Protein AF-A0A5N8Z5X1-F1 (afdb_monomer_lite)

Radius of gyration: 10.26 Å; chains: 1; bounding box: 24×12×30 Å

Sequence (49 aa):
GFDARVFVRKAAEIIGGGGGGRPELAQAGGKLPEMIDLAIDSIYSSIQL

Foldseek 3Di:
DAQVQVLQQQLQVQQAHGKDDGRVDIHHDHDRPVRNVVSVVVSVVVDDD

Structure (mmCIF, N/CA/C/O backbone):
data_AF-A0A5N8Z5X1-F1
#
_entry.id   AF-A0A5N8Z5X1-F1
#
loop_
_atom_site.group_PDB
_atom_site.id
_atom_site.type_symbol
_atom_site.label_atom_id
_atom_site.label_alt_id
_atom_site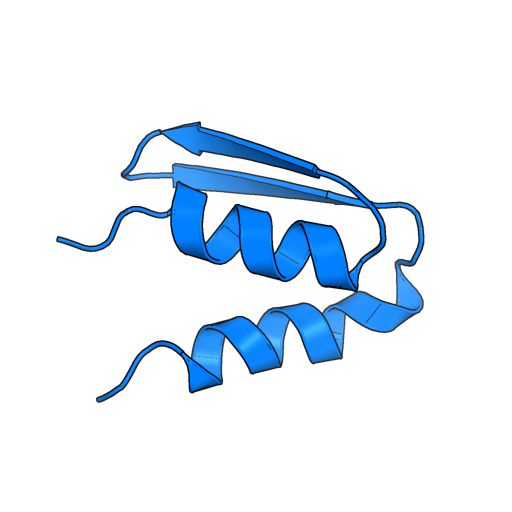.label_comp_id
_atom_site.label_asym_id
_atom_site.label_entity_id
_atom_site.label_seq_id
_atom_site.pdbx_PDB_ins_code
_atom_site.Cartn_x
_atom_site.Cartn_y
_atom_site.Cartn_z
_atom_site.occupancy
_atom_site.B_iso_or_equiv
_atom_site.auth_seq_id
_atom_site.auth_comp_id
_atom_site.auth_asym_id
_atom_site.auth_atom_id
_atom_site.pdbx_PDB_model_num
ATOM 1 N N . GLY A 1 1 ? 8.496 -4.317 -16.643 1.00 83.12 1 GLY A N 1
ATOM 2 C CA . GLY A 1 1 ? 8.037 -5.086 -15.472 1.00 83.12 1 GLY A CA 1
ATOM 3 C C . GLY A 1 1 ? 7.292 -4.155 -14.544 1.00 83.12 1 GLY A C 1
ATOM 4 O O . GLY A 1 1 ? 7.551 -2.959 -14.590 1.00 83.12 1 GLY A O 1
ATOM 5 N N . PHE A 1 2 ? 6.361 -4.679 -13.757 1.00 90.31 2 PHE A N 1
ATOM 6 C CA . PHE A 1 2 ? 5.623 -3.904 -12.760 1.00 90.31 2 PHE A CA 1
ATOM 7 C C . PHE A 1 2 ? 6.502 -3.614 -11.532 1.00 90.31 2 PHE A C 1
ATOM 9 O O . PHE A 1 2 ? 7.286 -4.471 -11.137 1.00 90.31 2 PHE A O 1
ATOM 16 N N . ASP A 1 3 ? 6.380 -2.421 -10.939 1.00 95.00 3 ASP A N 1
ATOM 17 C CA . ASP A 1 3 ? 7.003 -2.088 -9.649 1.00 95.00 3 ASP A CA 1
ATOM 18 C C . ASP A 1 3 ? 5.975 -2.291 -8.530 1.00 95.00 3 ASP A C 1
ATOM 20 O O . ASP A 1 3 ? 5.052 -1.487 -8.369 1.00 95.00 3 ASP A O 1
ATOM 24 N N . ALA A 1 4 ? 6.133 -3.362 -7.749 1.00 95.75 4 ALA A N 1
ATOM 25 C CA . ALA A 1 4 ? 5.224 -3.736 -6.667 1.00 95.75 4 ALA A CA 1
ATOM 26 C C . ALA A 1 4 ? 4.998 -2.598 -5.657 1.00 95.75 4 ALA A C 1
ATOM 28 O O . ALA A 1 4 ? 3.907 -2.470 -5.100 1.00 95.75 4 ALA A O 1
ATOM 29 N N . ARG A 1 5 ? 5.989 -1.718 -5.449 1.00 96.81 5 ARG A N 1
ATOM 30 C CA . ARG A 1 5 ? 5.896 -0.610 -4.484 1.00 96.81 5 ARG A CA 1
ATOM 31 C C . ARG A 1 5 ? 4.817 0.399 -4.8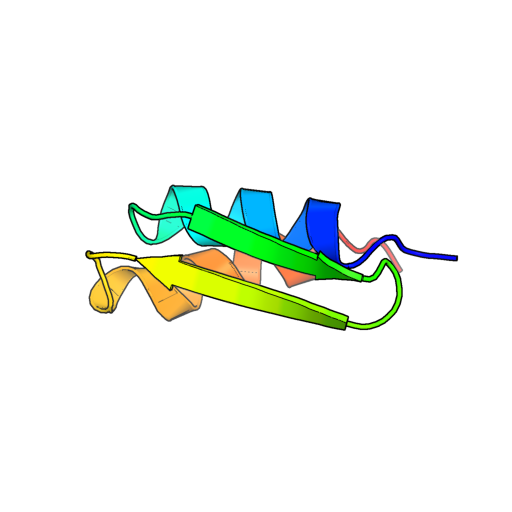67 1.00 96.81 5 ARG A C 1
ATOM 33 O O . ARG A 1 5 ? 4.219 0.998 -3.975 1.00 96.81 5 ARG A O 1
ATOM 40 N N . VAL A 1 6 ? 4.563 0.584 -6.165 1.00 95.88 6 VAL A N 1
ATOM 41 C CA . VAL A 1 6 ? 3.542 1.516 -6.669 1.00 95.88 6 VAL A CA 1
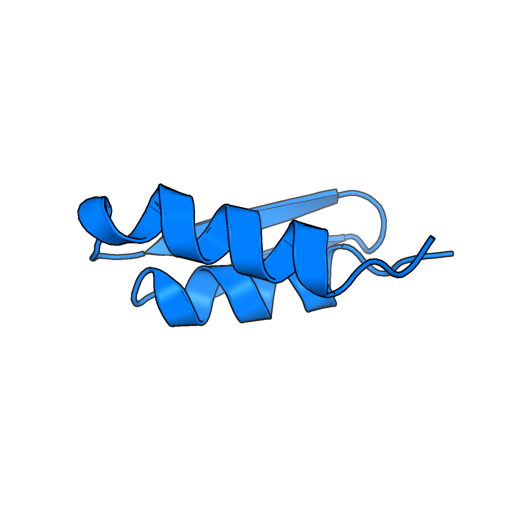ATOM 42 C C . VAL A 1 6 ? 2.145 1.038 -6.274 1.00 95.88 6 VAL A C 1
ATOM 44 O O . VAL A 1 6 ? 1.376 1.798 -5.687 1.00 95.88 6 VAL A O 1
ATOM 47 N N . PHE A 1 7 ? 1.841 -0.237 -6.519 1.00 95.44 7 PHE A N 1
ATOM 48 C CA . PHE A 1 7 ? 0.546 -0.840 -6.183 1.00 95.44 7 PHE A CA 1
ATOM 49 C C . PHE A 1 7 ? 0.318 -0.885 -4.674 1.00 95.44 7 PHE A C 1
ATOM 51 O O . PHE A 1 7 ? -0.739 -0.501 -4.177 1.00 95.44 7 PHE A O 1
ATOM 58 N N . VAL A 1 8 ? 1.346 -1.297 -3.935 1.00 96.00 8 VAL A N 1
ATOM 59 C CA . VAL A 1 8 ? 1.278 -1.459 -2.485 1.00 96.00 8 VAL A CA 1
ATOM 60 C C . VAL A 1 8 ? 1.115 -0.120 -1.765 1.00 96.00 8 VAL A C 1
ATOM 62 O O . VAL A 1 8 ? 0.342 -0.056 -0.815 1.00 96.00 8 VAL A O 1
ATOM 65 N N . ARG A 1 9 ? 1.763 0.968 -2.213 1.00 96.62 9 ARG A N 1
ATOM 66 C CA . ARG A 1 9 ? 1.525 2.307 -1.635 1.00 96.62 9 ARG A CA 1
ATOM 67 C C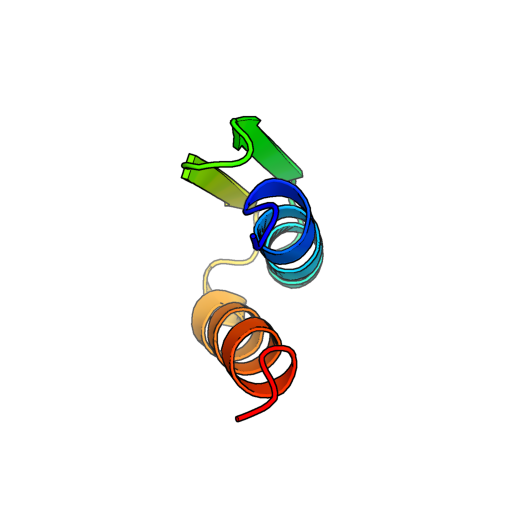 . ARG A 1 9 ? 0.082 2.760 -1.821 1.00 96.62 9 ARG A C 1
ATOM 69 O O . ARG A 1 9 ? -0.521 3.223 -0.861 1.00 96.62 9 ARG A O 1
ATOM 76 N N . LYS A 1 10 ? -0.477 2.571 -3.019 1.00 95.44 10 LYS A N 1
ATOM 77 C CA . LYS A 1 10 ? -1.868 2.937 -3.312 1.00 95.44 10 LYS A CA 1
ATOM 78 C C . LYS A 1 10 ? -2.856 2.167 -2.427 1.00 95.44 10 LYS A C 1
ATOM 80 O O . LYS A 1 10 ? -3.757 2.766 -1.851 1.00 95.44 10 LYS A O 1
ATOM 85 N N . ALA A 1 11 ? -2.657 0.859 -2.264 1.00 96.88 11 ALA A N 1
ATOM 86 C CA . ALA A 1 11 ? -3.471 0.054 -1.355 1.00 96.88 11 ALA A CA 1
ATOM 87 C C . ALA A 1 11 ? -3.280 0.442 0.119 1.00 96.88 11 ALA A C 1
ATOM 89 O O . ALA A 1 11 ? -4.256 0.503 0.862 1.00 96.88 11 ALA A O 1
ATOM 90 N N . ALA A 1 12 ? -2.048 0.747 0.542 1.00 97.94 12 ALA A N 1
ATOM 91 C CA . ALA A 1 12 ? -1.752 1.164 1.910 1.00 97.94 12 ALA A CA 1
ATOM 92 C C . ALA A 1 12 ? -2.484 2.457 2.305 1.00 97.94 12 ALA A C 1
ATOM 94 O O . ALA A 1 12 ? -2.963 2.564 3.431 1.00 97.94 12 ALA A O 1
ATOM 95 N N . GLU A 1 13 ? -2.609 3.411 1.380 1.00 97.88 13 GLU A N 1
ATOM 96 C CA . GLU A 1 13 ? -3.366 4.649 1.596 1.00 97.88 13 GLU A CA 1
ATOM 97 C C . GLU A 1 13 ? -4.857 4.366 1.851 1.00 97.88 13 GLU A C 1
ATOM 99 O O . GLU A 1 13 ? -5.440 4.957 2.760 1.00 97.88 13 GLU A O 1
ATOM 104 N N . ILE A 1 14 ? -5.454 3.403 1.135 1.00 98.06 14 ILE A N 1
ATOM 105 C CA . ILE A 1 14 ? -6.863 2.997 1.306 1.00 98.06 14 ILE A CA 1
ATOM 106 C C . ILE A 1 14 ? -7.114 2.392 2.694 1.00 98.06 14 ILE A C 1
ATOM 108 O O . ILE A 1 14 ? -8.108 2.723 3.337 1.00 98.06 14 ILE A O 1
ATOM 112 N N . ILE A 1 15 ? -6.198 1.555 3.191 1.00 98.19 15 ILE A N 1
ATOM 113 C CA . ILE A 1 15 ? -6.288 0.969 4.543 1.00 98.19 15 ILE A CA 1
ATOM 114 C C . ILE A 1 15 ? -5.742 1.897 5.647 1.00 98.19 15 ILE A C 1
ATOM 116 O O . ILE A 1 15 ? -5.550 1.469 6.788 1.00 98.19 15 ILE A O 1
ATOM 120 N N . GLY A 1 16 ? -5.471 3.170 5.340 1.00 98.00 16 GLY A N 1
ATOM 121 C CA . GLY A 1 16 ? -5.038 4.172 6.317 1.00 98.00 16 GLY A CA 1
ATOM 122 C C . GLY A 1 16 ? -3.643 3.917 6.894 1.00 98.00 16 GLY A C 1
ATOM 123 O O . GLY A 1 16 ? -3.442 4.016 8.109 1.00 98.00 16 GLY A O 1
ATOM 124 N N . GLY A 1 17 ? -2.678 3.546 6.054 1.00 97.75 17 GLY A N 1
ATOM 125 C CA . GLY A 1 17 ? -1.307 3.281 6.476 1.00 97.75 17 GLY A CA 1
ATOM 126 C C . GLY A 1 17 ? -0.253 3.489 5.393 1.00 97.75 17 GLY A C 1
ATOM 127 O O . GLY A 1 17 ? -0.324 4.427 4.605 1.00 97.75 17 GLY A O 1
ATOM 128 N N . GLY A 1 18 ? 0.785 2.654 5.419 1.00 97.56 18 GLY A N 1
ATOM 129 C CA . GLY A 1 18 ? 1.970 2.783 4.574 1.00 97.56 18 GLY A CA 1
ATOM 130 C C . GLY A 1 18 ? 2.489 1.430 4.094 1.00 97.56 18 GLY A C 1
ATOM 131 O O . GLY A 1 18 ? 2.021 0.373 4.513 1.00 97.56 18 GLY A O 1
ATOM 132 N N . GLY A 1 19 ? 3.468 1.457 3.195 1.00 95.38 19 GLY A N 1
ATOM 133 C CA . GLY A 1 19 ? 4.026 0.239 2.622 1.00 95.38 19 GLY A CA 1
ATOM 134 C C . GLY A 1 19 ? 5.363 0.460 1.929 1.00 95.38 19 GLY A C 1
ATOM 135 O O . GLY A 1 19 ? 5.734 1.589 1.598 1.00 95.38 19 GLY A O 1
ATOM 136 N N . GLY A 1 20 ? 6.094 -0.633 1.722 1.00 96.44 20 GLY A N 1
ATOM 137 C CA . GLY A 1 20 ? 7.438 -0.624 1.154 1.00 96.44 20 GLY A CA 1
ATOM 138 C C . GLY A 1 20 ? 7.937 -2.017 0.780 1.00 96.44 20 GLY A C 1
ATOM 139 O O . GLY A 1 20 ? 7.236 -3.013 0.941 1.00 96.44 20 GLY A O 1
ATOM 140 N N . GLY A 1 21 ? 9.153 -2.081 0.243 1.00 96.38 21 GLY A N 1
ATOM 141 C CA . GLY A 1 21 ? 9.778 -3.318 -0.219 1.00 96.38 21 GLY A CA 1
ATOM 142 C C . GLY A 1 21 ? 10.667 -3.082 -1.433 1.00 96.38 21 GLY A C 1
ATOM 143 O O . GLY A 1 21 ? 11.211 -1.990 -1.616 1.00 96.38 21 GLY A O 1
ATOM 144 N N . ARG A 1 22 ? 10.804 -4.107 -2.266 1.00 96.69 22 ARG A N 1
ATOM 145 C CA . ARG A 1 22 ? 11.551 -4.093 -3.525 1.00 96.69 22 ARG A CA 1
ATOM 146 C C . ARG A 1 22 ? 10.590 -4.066 -4.726 1.00 96.69 22 ARG A C 1
ATOM 148 O O . ARG A 1 22 ? 9.413 -4.381 -4.552 1.00 96.69 22 ARG A O 1
ATOM 155 N N . PRO A 1 23 ? 11.051 -3.694 -5.934 1.00 96.38 23 PRO A N 1
ATOM 156 C CA . PRO A 1 23 ? 10.211 -3.706 -7.136 1.00 96.38 23 PRO A CA 1
ATOM 157 C C . PRO A 1 23 ? 9.512 -5.047 -7.405 1.00 96.38 23 PRO A C 1
ATOM 159 O O . PRO A 1 23 ? 8.398 -5.067 -7.912 1.00 96.38 23 PRO A O 1
ATOM 162 N N . GLU A 1 24 ? 10.147 -6.154 -7.033 1.00 95.94 24 GLU A N 1
ATOM 163 C CA . GLU A 1 24 ? 9.646 -7.520 -7.181 1.00 95.94 24 GLU A CA 1
ATOM 164 C C . GLU A 1 24 ? 8.707 -7.973 -6.051 1.00 95.94 24 GLU A C 1
ATOM 166 O O . GLU A 1 24 ? 7.905 -8.882 -6.254 1.00 95.94 24 GLU A O 1
ATOM 171 N N . LEU A 1 25 ? 8.791 -7.356 -4.867 1.00 96.44 25 LEU A N 1
ATOM 172 C CA . LEU A 1 25 ? 7.984 -7.721 -3.703 1.00 96.44 25 LEU A CA 1
ATOM 173 C C . LEU A 1 25 ? 7.851 -6.549 -2.730 1.00 96.44 25 LEU A C 1
ATOM 175 O O . LEU A 1 25 ? 8.847 -6.062 -2.192 1.00 96.44 25 LEU A O 1
ATOM 179 N N . ALA A 1 26 ? 6.617 -6.154 -2.430 1.00 97.06 26 ALA A N 1
ATOM 180 C CA . ALA A 1 26 ? 6.311 -5.106 -1.463 1.00 97.06 26 ALA A CA 1
ATOM 181 C C . ALA A 1 26 ? 5.150 -5.510 -0.541 1.00 97.06 26 ALA A C 1
ATOM 183 O O . ALA A 1 26 ? 4.372 -6.405 -0.864 1.00 97.06 26 ALA A O 1
ATOM 184 N N . GLN A 1 27 ? 5.055 -4.857 0.618 1.00 96.50 27 GLN A N 1
ATOM 185 C CA . GLN A 1 27 ? 4.046 -5.108 1.651 1.00 96.50 27 GLN A CA 1
ATOM 186 C C . GLN A 1 27 ? 3.424 -3.798 2.149 1.00 96.50 27 GLN A C 1
ATOM 188 O O . GLN A 1 27 ? 4.108 -2.775 2.235 1.00 96.50 27 GLN A O 1
ATOM 193 N N . ALA A 1 28 ? 2.130 -3.844 2.474 1.00 95.69 28 ALA A N 1
ATOM 194 C CA . ALA A 1 28 ? 1.346 -2.741 3.028 1.00 95.69 28 ALA A CA 1
ATOM 195 C C . ALA A 1 28 ? 0.779 -3.124 4.398 1.00 95.69 28 ALA A C 1
ATOM 197 O O . ALA A 1 28 ? 0.507 -4.294 4.661 1.00 95.69 28 ALA A O 1
ATOM 198 N N . GLY A 1 29 ? 0.555 -2.121 5.241 1.00 95.81 29 GLY A N 1
ATOM 199 C CA . GLY A 1 29 ? -0.211 -2.241 6.476 1.00 95.81 29 GLY A CA 1
ATOM 200 C C . GLY A 1 29 ? -0.880 -0.914 6.818 1.00 95.81 29 GLY A C 1
ATOM 201 O O . GLY A 1 29 ? -0.405 0.144 6.407 1.00 95.81 29 GLY A O 1
ATOM 202 N N . GLY A 1 30 ? -1.976 -0.958 7.572 1.00 97.31 30 GLY A N 1
ATOM 203 C CA . GLY A 1 30 ? -2.736 0.232 7.941 1.00 97.31 30 GLY A CA 1
ATOM 204 C C . GLY A 1 30 ? -3.715 -0.008 9.081 1.00 97.31 30 GLY A C 1
ATOM 205 O O . GLY A 1 30 ? -3.798 -1.109 9.621 1.00 97.31 30 GLY A O 1
ATOM 206 N N . LYS A 1 31 ? -4.392 1.064 9.495 1.00 98.56 31 LYS A N 1
ATOM 207 C CA . LYS A 1 31 ? -5.255 1.089 10.686 1.00 98.56 31 LYS A CA 1
ATOM 208 C C . LYS A 1 31 ? -6.712 0.713 10.409 1.00 98.56 31 LYS A C 1
ATOM 210 O O . LYS A 1 31 ? -7.454 0.562 11.372 1.00 98.56 31 LYS A O 1
ATOM 215 N N . LEU A 1 32 ? -7.101 0.591 9.140 1.00 98.31 32 LEU A N 1
ATOM 216 C CA . LEU A 1 32 ? -8.471 0.321 8.697 1.00 98.31 32 LEU A CA 1
ATOM 217 C C . LEU A 1 32 ? -8.554 -1.081 8.065 1.00 98.31 32 LEU A C 1
ATOM 219 O O . LEU A 1 32 ? -8.605 -1.195 6.836 1.00 98.31 32 LEU A O 1
ATOM 223 N N . PRO A 1 33 ? -8.485 -2.168 8.860 1.00 96.88 33 PRO A N 1
ATOM 224 C CA . PRO A 1 33 ? -8.557 -3.533 8.335 1.00 96.88 33 PRO A CA 1
ATOM 225 C C . PRO A 1 33 ? -9.856 -3.817 7.565 1.00 96.88 33 PRO A C 1
ATOM 227 O O . PRO A 1 33 ? -9.854 -4.635 6.652 1.00 96.88 33 PRO A O 1
ATOM 230 N N . GLU A 1 34 ? -10.945 -3.117 7.879 1.00 98.44 34 GLU A N 1
ATOM 231 C CA . GLU A 1 34 ? -12.235 -3.200 7.189 1.00 98.44 34 GLU A CA 1
ATOM 232 C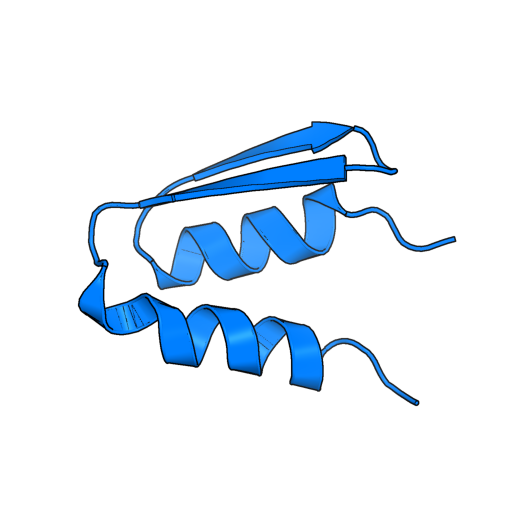 C . GLU A 1 34 ? -12.190 -2.724 5.727 1.00 98.44 34 GLU A C 1
ATOM 234 O O . GLU A 1 34 ? -13.077 -3.054 4.947 1.00 98.44 34 GLU A O 1
ATOM 239 N N . MET A 1 35 ? -11.148 -1.984 5.334 1.00 98.25 35 MET A N 1
ATOM 240 C CA . MET A 1 35 ? -10.968 -1.462 3.974 1.00 98.25 35 MET A CA 1
ATOM 241 C C . MET A 1 35 ? -10.128 -2.389 3.078 1.00 98.25 35 MET A C 1
ATOM 243 O O . MET A 1 35 ? -9.793 -2.013 1.952 1.00 98.25 35 MET A O 1
ATOM 247 N N . ILE A 1 36 ? -9.750 -3.580 3.562 1.00 96.62 36 ILE A N 1
ATOM 248 C CA . ILE A 1 36 ? -8.828 -4.483 2.857 1.00 96.62 36 ILE A CA 1
ATOM 249 C C . ILE A 1 36 ? -9.357 -4.925 1.488 1.00 96.62 36 ILE A C 1
ATOM 251 O O . ILE A 1 36 ? -8.595 -4.922 0.521 1.00 96.62 36 ILE A O 1
ATOM 255 N N . ASP A 1 37 ? -10.653 -5.218 1.382 1.00 97.75 37 ASP A N 1
ATOM 256 C CA . ASP A 1 37 ? -11.273 -5.666 0.131 1.00 97.75 37 ASP A CA 1
ATOM 257 C C . ASP A 1 37 ? -11.211 -4.561 -0.931 1.00 97.75 37 ASP A C 1
ATOM 259 O O . ASP A 1 37 ? -10.728 -4.783 -2.041 1.00 97.75 37 ASP A O 1
ATOM 263 N N . LEU A 1 38 ? -11.559 -3.323 -0.556 1.00 97.69 38 LEU A N 1
ATOM 264 C CA . LEU A 1 38 ? -11.453 -2.164 -1.446 1.00 97.69 38 LEU A CA 1
ATOM 265 C C . LEU A 1 38 ? -10.009 -1.928 -1.909 1.00 97.69 38 LEU A C 1
ATOM 267 O O . LEU A 1 38 ? -9.766 -1.589 -3.070 1.00 97.69 38 LEU A O 1
ATOM 271 N N . ALA A 1 39 ? -9.038 -2.085 -1.008 1.00 96.94 39 ALA A N 1
ATOM 272 C CA . ALA A 1 39 ? -7.632 -1.906 -1.339 1.00 96.94 39 ALA A CA 1
ATOM 273 C C . ALA A 1 39 ? -7.159 -2.941 -2.372 1.00 96.94 39 ALA A C 1
ATOM 275 O O . ALA A 1 39 ? -6.481 -2.572 -3.337 1.00 96.94 39 ALA A O 1
ATOM 276 N N . ILE A 1 40 ? -7.564 -4.203 -2.211 1.00 95.19 40 ILE A N 1
ATOM 277 C CA . ILE A 1 40 ? -7.267 -5.299 -3.140 1.00 95.19 40 ILE A CA 1
ATOM 278 C C . ILE A 1 40 ? -7.934 -5.054 -4.503 1.00 95.19 40 ILE A C 1
ATOM 280 O O . ILE A 1 40 ? -7.253 -5.096 -5.533 1.00 95.19 40 ILE A O 1
ATOM 284 N N . ASP A 1 41 ? -9.218 -4.699 -4.525 1.00 95.81 41 ASP A N 1
ATOM 285 C CA . ASP A 1 41 ? -9.966 -4.405 -5.755 1.00 95.81 41 ASP A CA 1
ATOM 286 C C . ASP A 1 41 ? -9.374 -3.221 -6.532 1.00 95.81 41 ASP A C 1
ATOM 288 O O . ASP A 1 41 ? -9.313 -3.230 -7.769 1.00 95.81 41 ASP A O 1
ATOM 292 N N . SER A 1 42 ? -8.869 -2.209 -5.818 1.00 94.19 42 SER A N 1
ATOM 293 C CA . SER A 1 42 ? -8.202 -1.058 -6.433 1.00 94.19 42 SER A CA 1
ATOM 294 C C . SER A 1 42 ? -6.922 -1.443 -7.184 1.00 94.19 42 SER A C 1
ATOM 296 O O . SER A 1 42 ? -6.592 -0.807 -8.193 1.00 94.19 42 SER A O 1
ATOM 298 N N . ILE A 1 43 ? -6.208 -2.476 -6.710 1.00 93.50 43 ILE A N 1
ATOM 299 C CA . ILE A 1 43 ? -5.011 -3.002 -7.371 1.00 93.50 43 ILE A CA 1
ATOM 300 C C . ILE A 1 43 ? -5.430 -3.782 -8.611 1.00 93.50 43 ILE A C 1
ATOM 302 O O . ILE A 1 43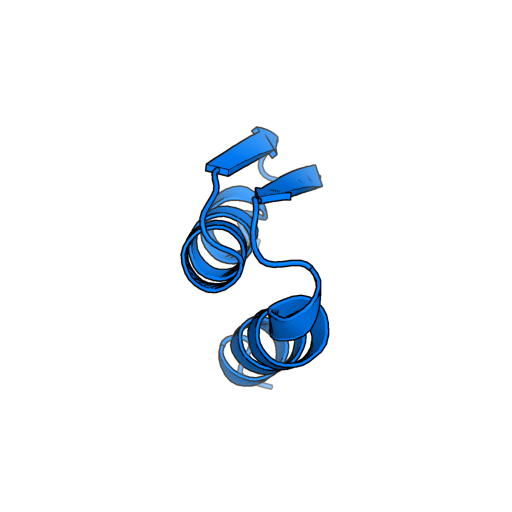 ? -4.921 -3.475 -9.689 1.00 93.50 43 ILE A O 1
ATOM 306 N N . TYR A 1 44 ? -6.377 -4.720 -8.492 1.00 92.81 44 TYR A N 1
ATOM 307 C CA . TYR A 1 44 ? -6.872 -5.494 -9.638 1.00 92.81 44 TYR A CA 1
ATOM 308 C C . TYR A 1 44 ? -7.362 -4.586 -10.768 1.00 92.81 44 TYR A C 1
ATOM 310 O O . TYR A 1 44 ? -6.971 -4.771 -11.915 1.00 92.81 44 TYR A O 1
ATOM 318 N N . SER A 1 45 ? -8.117 -3.537 -10.435 1.00 91.94 45 SER A N 1
ATOM 319 C CA . SER A 1 45 ? -8.619 -2.561 -11.412 1.00 91.94 45 SER A CA 1
ATOM 320 C C . SER A 1 45 ? -7.511 -1.734 -12.080 1.00 91.94 45 SER A C 1
ATOM 322 O O . SER A 1 45 ? -7.696 -1.218 -13.179 1.00 91.94 45 SER A O 1
ATOM 324 N N . SER A 1 46 ? -6.365 -1.559 -11.412 1.00 87.62 46 SER A N 1
ATOM 325 C CA . SER A 1 46 ? -5.231 -0.780 -11.932 1.00 87.62 46 SER A CA 1
ATOM 326 C C . SER A 1 46 ? -4.313 -1.569 -12.864 1.00 87.62 46 SER A C 1
ATOM 328 O O . SER A 1 46 ? -3.508 -0.972 -13.580 1.00 87.62 46 SER A O 1
ATOM 330 N N . ILE A 1 47 ? -4.425 -2.896 -12.858 1.00 88.88 47 ILE A N 1
ATOM 331 C CA . ILE A 1 47 ? -3.700 -3.778 -13.763 1.00 88.88 47 ILE A CA 1
ATOM 332 C C . ILE A 1 47 ? -4.638 -4.042 -14.944 1.00 88.88 47 ILE A C 1
ATOM 334 O O . ILE A 1 47 ? -5.484 -4.927 -14.892 1.00 88.88 47 ILE A O 1
ATOM 338 N N . GLN A 1 48 ? -4.524 -3.235 -16.003 1.00 66.00 48 GLN A N 1
ATOM 339 C CA . GLN A 1 48 ? -5.197 -3.535 -17.268 1.00 66.00 48 GLN A CA 1
ATOM 340 C C . GLN A 1 48 ? -4.616 -4.825 -17.859 1.00 66.00 48 GLN A C 1
ATOM 342 O O . GLN A 1 48 ? -3.404 -4.919 -18.070 1.00 66.00 48 GLN A O 1
ATOM 347 N N . LEU A 1 49 ? -5.501 -5.784 -18.133 1.00 51.94 49 LEU A N 1
ATOM 348 C CA . LEU A 1 49 ? -5.308 -6.808 -19.159 1.00 51.94 49 LEU A CA 1
ATOM 349 C C . LEU A 1 49 ? -5.928 -6.316 -20.468 1.00 51.94 49 LEU A C 1
ATOM 351 O O . LEU A 1 49 ? -7.028 -5.721 -20.401 1.00 51.94 49 LEU A O 1
#

Secondary structure (DSSP, 8-state):
---HHHHHHHHHHHTTEEEEEETTEEEEEES-GGGHHHHHHHHHHHS--

pLDDT: mean 94.2, std 7.96, range [51.94, 98.56]